Protein AF-A0A3S4H203-F1 (afdb_monomer)

InterPro domains:
  IPR000015 Outer membrane usher protein [PF00577] (54-107)
  IPR000015 Outer membrane usher protein [PTHR30451] (2-108)
  IPR025885 PapC, N-terminal domain [PF13954] (2-38)
  IPR037224 PapC, N-terminal domain superfamily [SSF141729] (2-30)

Radius of gyration: 24.39 Å; Cα contacts (8 Å, |Δi|>4): 168; chains: 1; bounding box: 68×33×66 Å

Organism: NCBI:txid1160765

Sequence (110 aa):
MLQLRIPQIYRDRQISGESNPASWDDGIPALWASYYVSGSHQQSNGASNVSNWASLNSGMNIGPWRVRNSSNWGSDTGWQSVNTTLERDIKRLRSQFQLGQTYTNGETVR

Secondary structure (DSSP, 8-state):
-------GGGS----TT---GGG------EEEEEEEEEEEEEEETTEEEEEEEEEEEEEEEETTEEEEEEEEEETTTEEEEEEEEEEEEEGGGTEEEEEEE---------

Nearest PDB structures (foldseek):
  3rfz-assembly3_B  TM=8.555E-01  e=9.252E-05  Escherichia coli
  4o49-assembly1_A  TM=4.369E-01  e=2.120E+00  Actinobacillus pleuropneumoniae
  4o3z-assembly1_A  TM=4.377E-01  e=3.522E+00  Actinobacillus pleuropneumoniae
  3lk3-assembly1_A  TM=2.689E-01  e=5.530E+00  Gallus gallus

pLDDT: mean 72.89, std 17.23, range [39.62, 94.12]

Solvent-accessible surface area (backbone atoms only — not comparable to full-atom values): 6813 Å² total; per-residue (Å²): 137,87,87,84,84,76,69,71,89,76,49,73,84,74,55,91,79,72,69,57,77,86,73,61,74,64,60,73,68,43,76,52,76,48,76,46,75,53,71,49,80,47,78,54,99,91,46,77,49,77,50,41,37,34,39,41,39,36,38,38,35,51,49,52,36,36,40,40,38,34,33,36,36,32,76,88,74,42,80,41,77,69,33,41,36,40,34,35,58,37,75,93,71,79,42,76,48,76,49,59,53,57,82,72,84,75,79,72,81,124

Mean predicted ali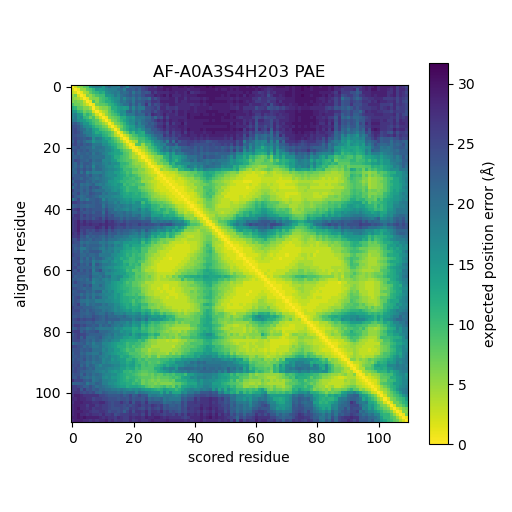gned error: 13.91 Å

Foldseek 3Di:
DDDDDDDCVPPDPPPVPPPPLVPDFLDDWDKDKDKDKDWDWDDDPRDIDIKIKMKIWIWTRDRQKIWIWIWMAIPVPGIDTDWTKIWGQDSVVNDIDIDIPDPPPPPPPD

Structure (mmCIF, N/CA/C/O backbone):
data_AF-A0A3S4H203-F1
#
_entry.id   AF-A0A3S4H203-F1
#
loop_
_atom_site.group_PDB
_atom_site.id
_atom_site.type_symbol
_atom_site.label_atom_id
_atom_site.label_alt_id
_atom_site.label_comp_id
_atom_site.label_asym_id
_atom_site.label_entity_id
_atom_site.label_seq_id
_atom_site.pdbx_PDB_ins_code
_atom_site.Cartn_x
_atom_site.Cartn_y
_atom_site.Cartn_z
_atom_site.occupancy
_atom_site.B_iso_or_equiv
_atom_site.auth_seq_id
_atom_site.auth_comp_id
_atom_site.auth_asym_id
_atom_site.auth_atom_id
_atom_site.pdbx_PDB_model_num
ATOM 1 N N . MET A 1 1 ? -51.816 12.768 26.582 1.00 43.78 1 MET A N 1
ATOM 2 C CA . MET A 1 1 ? -50.421 13.147 26.264 1.00 43.78 1 MET A CA 1
ATOM 3 C C . MET A 1 1 ? -49.601 13.019 27.538 1.00 43.78 1 MET A C 1
ATOM 5 O O . MET A 1 1 ? -50.038 13.546 28.551 1.00 43.78 1 MET A O 1
ATOM 9 N N . LEU A 1 2 ? -48.487 12.288 27.534 1.00 44.81 2 LEU A N 1
ATOM 10 C CA . LEU A 1 2 ? -47.640 12.136 28.721 1.00 44.81 2 LEU A CA 1
ATOM 11 C C . LEU A 1 2 ? -46.321 12.866 28.456 1.00 44.81 2 LEU A C 1
ATOM 13 O O . LEU A 1 2 ? -45.570 12.483 27.563 1.00 44.81 2 LEU A O 1
ATOM 17 N N . GLN A 1 3 ? -46.083 13.966 29.171 1.00 53.47 3 GLN A N 1
ATOM 18 C CA . GLN A 1 3 ? -44.875 14.776 29.027 1.00 53.47 3 GLN A CA 1
ATOM 19 C C . GLN A 1 3 ? -43.867 14.366 30.096 1.00 53.47 3 GLN A C 1
ATOM 21 O O . GLN A 1 3 ? -43.951 14.787 31.247 1.00 53.47 3 GLN A O 1
ATOM 26 N N . LEU A 1 4 ? -42.911 13.528 29.704 1.00 50.03 4 LEU A N 1
ATOM 27 C CA . LEU A 1 4 ? -41.795 13.134 30.551 1.00 50.03 4 LEU A CA 1
ATOM 28 C C . LEU A 1 4 ? -40.681 14.183 30.416 1.00 50.03 4 LEU A C 1
ATOM 30 O O . LEU A 1 4 ? -40.034 14.285 29.374 1.00 50.03 4 LEU A O 1
ATOM 34 N N . ARG A 1 5 ? -40.474 14.997 31.455 1.00 56.06 5 ARG A N 1
ATOM 35 C CA . ARG A 1 5 ? -39.359 15.952 31.544 1.00 56.06 5 ARG A CA 1
ATOM 36 C C . ARG A 1 5 ? -38.262 15.352 32.419 1.00 56.06 5 ARG A C 1
ATOM 38 O O . ARG A 1 5 ? -38.405 15.306 33.635 1.00 56.06 5 ARG A O 1
ATOM 45 N N . ILE A 1 6 ? -37.181 14.892 31.793 1.00 59.34 6 ILE A N 1
ATOM 46 C CA . ILE A 1 6 ? -35.989 14.380 32.483 1.00 59.34 6 ILE A CA 1
ATOM 47 C C . ILE A 1 6 ? -34.930 15.501 32.526 1.00 59.34 6 ILE A C 1
ATOM 49 O O . ILE A 1 6 ? -34.615 16.058 31.470 1.00 59.34 6 ILE A O 1
ATOM 53 N N . PRO A 1 7 ? -34.377 15.852 33.704 1.00 46.44 7 PRO A N 1
ATOM 54 C CA . PRO A 1 7 ? -33.311 16.845 33.843 1.00 46.44 7 PRO A CA 1
ATOM 55 C C . PRO A 1 7 ? -32.040 16.450 33.076 1.00 46.44 7 PRO A C 1
ATOM 57 O O . PRO A 1 7 ? -31.549 15.329 33.192 1.00 46.44 7 PRO A O 1
ATOM 60 N N . GLN A 1 8 ? -31.466 17.391 32.325 1.00 52.41 8 GLN A N 1
ATOM 61 C CA . GLN A 1 8 ? -30.333 17.164 31.413 1.00 52.41 8 GLN A CA 1
ATOM 62 C C . GLN A 1 8 ? -29.017 16.745 32.108 1.00 52.41 8 GLN A C 1
ATOM 64 O O . GLN A 1 8 ? -28.101 16.281 31.445 1.00 52.41 8 GLN A O 1
ATOM 69 N N . ILE A 1 9 ? -28.937 16.868 33.435 1.00 50.28 9 ILE A N 1
ATOM 70 C CA . ILE A 1 9 ? -27.761 16.552 34.269 1.00 50.28 9 ILE A CA 1
ATOM 71 C C . ILE A 1 9 ? -27.537 15.046 34.486 1.00 50.28 9 ILE A C 1
ATOM 73 O O . ILE A 1 9 ? -26.418 14.646 34.779 1.00 50.28 9 ILE A O 1
ATOM 77 N N . TYR A 1 10 ? -28.573 14.219 34.312 1.00 46.12 10 TYR A N 1
ATOM 78 C CA . TYR A 1 10 ? -28.468 12.748 34.319 1.00 46.12 10 TYR A CA 1
ATOM 79 C C . TYR A 1 10 ? -28.506 12.150 32.915 1.00 46.12 10 TYR A C 1
ATOM 81 O O . TYR A 1 10 ? -28.516 10.933 32.741 1.00 46.12 10 TYR A O 1
ATOM 89 N N . ARG A 1 11 ? -28.571 13.006 31.894 1.00 42.50 11 ARG A N 1
ATOM 90 C CA . ARG A 1 11 ? -28.465 12.569 30.516 1.00 42.50 11 ARG A CA 1
ATOM 91 C C . ARG A 1 11 ? -26.978 12.396 30.257 1.00 42.50 11 ARG A C 1
ATOM 93 O O . ARG A 1 11 ? -26.265 13.391 30.120 1.00 42.50 11 ARG A O 1
ATOM 100 N N . ASP A 1 12 ? -26.526 11.141 30.218 1.00 47.69 12 ASP A N 1
ATOM 101 C CA . ASP A 1 12 ? -25.257 10.810 29.577 1.00 47.69 12 ASP A CA 1
ATOM 102 C C . ASP A 1 12 ? -25.200 11.609 28.281 1.00 47.69 12 ASP A C 1
ATOM 104 O O . ASP A 1 12 ? -26.192 11.670 27.542 1.00 47.69 12 ASP A O 1
ATOM 108 N N . ARG A 1 13 ? -24.087 12.313 28.070 1.00 48.44 13 ARG A N 1
ATOM 109 C CA . ARG A 1 13 ? -23.819 13.069 26.850 1.00 48.44 13 ARG A CA 1
ATOM 110 C C . ARG A 1 13 ? -23.844 12.080 25.682 1.00 48.44 13 ARG A C 1
ATOM 112 O O . ARG A 1 13 ? -22.802 11.657 25.210 1.00 48.44 13 ARG A O 1
ATOM 119 N N . GLN A 1 14 ? -25.031 11.735 25.190 1.00 48.44 14 GLN A N 1
ATOM 120 C CA . GLN A 1 14 ? -25.222 11.255 23.838 1.00 48.44 14 GLN A CA 1
ATOM 121 C C . GLN A 1 14 ? -24.879 12.448 22.960 1.00 48.44 14 GLN A C 1
ATOM 123 O O . GLN A 1 14 ? -25.714 13.301 22.657 1.00 48.44 14 GLN A O 1
ATOM 128 N N . ILE A 1 15 ? -23.593 12.548 22.643 1.00 48.88 15 ILE A N 1
ATOM 129 C CA . ILE A 1 15 ? -23.095 13.378 21.566 1.00 48.88 15 ILE A CA 1
ATOM 130 C C . ILE A 1 15 ? -23.836 12.861 20.336 1.00 48.88 15 ILE A C 1
ATOM 132 O O . ILE A 1 15 ? -23.637 11.719 19.923 1.00 48.88 15 ILE A O 1
ATOM 136 N N . SER A 1 16 ? -24.769 13.657 19.815 1.00 42.72 16 SER A N 1
ATOM 137 C CA . SER A 1 16 ? -25.484 13.373 18.573 1.00 42.72 16 SER A CA 1
ATOM 138 C C . SER A 1 16 ? -24.455 13.106 17.473 1.00 42.72 16 SER A C 1
ATOM 140 O O . SER A 1 16 ? -23.856 14.042 16.952 1.00 42.72 16 SER A O 1
ATOM 142 N N . GLY A 1 17 ? -24.187 11.830 17.193 1.00 51.34 17 GLY A N 1
ATOM 143 C CA . GLY A 1 17 ? -23.095 11.402 16.316 1.00 51.34 17 GLY A CA 1
ATOM 144 C C . GLY A 1 17 ? -22.268 10.227 16.842 1.00 51.34 17 GLY A C 1
ATOM 145 O O . GLY A 1 17 ? -21.536 9.631 16.057 1.00 51.34 17 GLY A O 1
ATOM 146 N N . GLU A 1 18 ? -22.397 9.834 18.117 1.00 46.97 18 GLU A N 1
ATOM 147 C CA . GLU A 1 18 ? -21.837 8.565 18.595 1.00 46.97 18 GLU A CA 1
ATOM 148 C C . GLU A 1 18 ? -22.622 7.400 17.986 1.00 46.97 18 GLU A C 1
ATOM 150 O O . GLU A 1 18 ? -23.579 6.869 18.549 1.00 46.97 18 GLU A O 1
ATOM 155 N N . SER A 1 19 ? -22.207 7.008 16.782 1.00 54.75 19 SER A N 1
ATOM 156 C CA . SER A 1 19 ? -22.525 5.712 16.204 1.00 54.75 19 SER A CA 1
ATOM 157 C C . SER A 1 19 ? -22.168 4.650 17.237 1.00 54.75 19 SER A C 1
ATOM 159 O O . SER A 1 19 ? -21.005 4.553 17.642 1.00 54.75 19 SER A O 1
ATOM 161 N N . ASN A 1 20 ? -23.173 3.898 17.688 1.00 51.59 20 ASN A N 1
ATOM 162 C CA . ASN A 1 20 ? -22.990 2.807 18.630 1.00 51.59 20 ASN A CA 1
ATOM 163 C C . ASN A 1 20 ? -21.840 1.917 18.113 1.00 51.59 20 ASN A C 1
ATOM 165 O O . ASN A 1 20 ? -21.918 1.444 16.981 1.00 51.59 20 ASN A O 1
ATOM 169 N N . PRO A 1 21 ? -20.760 1.679 18.876 1.00 54.34 21 PRO A N 1
ATOM 170 C CA . PRO A 1 21 ? -19.650 0.848 18.406 1.00 54.34 21 PRO A CA 1
ATOM 171 C C . PRO A 1 21 ? -20.084 -0.588 18.052 1.00 54.34 21 PRO A C 1
ATOM 173 O O . PRO A 1 21 ? -19.368 -1.277 17.330 1.00 54.34 21 PRO A O 1
ATOM 176 N N . ALA A 1 22 ? -21.269 -1.028 18.504 1.00 56.81 22 ALA A N 1
ATOM 177 C CA . ALA A 1 22 ? -21.898 -2.281 18.085 1.00 56.81 22 ALA A CA 1
ATOM 178 C C . ALA A 1 22 ? -22.479 -2.256 16.655 1.00 56.81 22 ALA A C 1
ATOM 180 O O . ALA A 1 22 ? -22.663 -3.317 16.070 1.00 56.81 22 ALA A O 1
ATOM 181 N N . SER A 1 23 ? -22.769 -1.079 16.085 1.00 60.31 23 SER A N 1
ATOM 182 C CA . SER A 1 23 ? -23.258 -0.925 14.704 1.00 60.31 23 SER A CA 1
ATOM 183 C C . SER A 1 23 ? -22.147 -0.657 13.690 1.00 60.31 23 SER A C 1
ATOM 185 O O . SER A 1 23 ? -22.434 -0.437 12.517 1.00 60.31 23 SER A O 1
ATOM 187 N N . TRP A 1 24 ? -20.882 -0.625 14.114 1.00 65.81 24 TRP A N 1
ATOM 188 C CA . TRP A 1 24 ? -19.774 -0.599 13.169 1.00 65.81 24 TRP A CA 1
ATOM 189 C C . TRP A 1 24 ? -19.694 -1.962 12.503 1.00 65.81 24 TRP A C 1
ATOM 191 O O . TRP A 1 24 ? -19.385 -2.954 13.160 1.00 65.81 24 TRP A O 1
ATOM 201 N N . ASP A 1 25 ? -19.985 -2.010 11.211 1.00 67.19 25 ASP A N 1
ATOM 202 C CA . ASP A 1 25 ? -19.733 -3.188 10.396 1.00 67.19 25 ASP A CA 1
ATOM 203 C C . ASP A 1 25 ? -18.221 -3.279 10.131 1.00 67.19 25 ASP A C 1
ATOM 205 O O . ASP A 1 25 ? -17.553 -2.269 9.910 1.00 67.19 25 ASP A O 1
ATOM 209 N N . ASP A 1 26 ? -17.651 -4.479 10.228 1.00 67.38 26 ASP A N 1
ATOM 210 C CA . ASP A 1 26 ? -16.263 -4.719 9.806 1.00 67.38 26 ASP A CA 1
ATOM 211 C C . ASP A 1 26 ? -16.111 -4.618 8.276 1.00 67.38 26 ASP A C 1
ATOM 213 O O . ASP A 1 26 ? -15.001 -4.496 7.753 1.00 67.38 26 ASP A O 1
ATOM 217 N N . GLY A 1 27 ? -17.237 -4.573 7.562 1.00 73.06 27 GLY A N 1
ATOM 218 C CA . GLY A 1 27 ? -17.300 -4.607 6.118 1.00 73.06 27 GLY A CA 1
ATOM 219 C C . GLY A 1 27 ? -17.290 -6.043 5.612 1.00 73.06 27 GLY A C 1
ATOM 220 O O . GLY A 1 27 ? -17.117 -7.014 6.351 1.00 73.06 27 GLY A O 1
ATOM 221 N N . ILE A 1 28 ? -17.489 -6.180 4.307 1.00 80.75 28 ILE A N 1
ATOM 222 C CA . ILE A 1 28 ? -17.559 -7.487 3.663 1.00 80.75 28 ILE A CA 1
ATOM 223 C C . ILE A 1 28 ? -16.135 -7.952 3.335 1.00 80.75 28 ILE A C 1
ATOM 225 O O . ILE A 1 28 ? -15.334 -7.147 2.843 1.00 80.75 28 ILE A O 1
ATOM 229 N N . PRO A 1 29 ? -15.812 -9.239 3.560 1.00 88.69 29 PRO A N 1
ATOM 230 C CA . PRO A 1 29 ? -14.582 -9.818 3.062 1.00 88.69 29 PRO A CA 1
ATOM 231 C C . PRO A 1 29 ? -14.469 -9.633 1.546 1.00 88.69 29 PRO A C 1
ATOM 233 O O . PRO A 1 29 ? -15.309 -10.121 0.792 1.00 88.69 29 PRO A O 1
ATOM 236 N N . ALA A 1 30 ? -13.452 -8.907 1.098 1.00 89.38 30 ALA A N 1
ATOM 237 C CA . ALA A 1 30 ? -13.284 -8.550 -0.302 1.00 89.38 30 ALA A CA 1
ATOM 238 C C . ALA A 1 30 ? -11.806 -8.532 -0.668 1.00 89.38 30 ALA A C 1
ATOM 240 O O . ALA A 1 30 ? -10.973 -8.040 0.092 1.00 89.38 30 ALA A O 1
ATOM 241 N N . LEU A 1 31 ? -11.499 -9.030 -1.859 1.00 93.31 31 LEU A N 1
ATOM 242 C CA . LEU A 1 31 ? -10.184 -8.927 -2.467 1.00 93.31 31 LEU A CA 1
ATOM 243 C C . LEU A 1 31 ? -10.308 -8.062 -3.715 1.00 93.31 31 LEU A C 1
ATOM 245 O O . LEU A 1 31 ? -11.209 -8.260 -4.528 1.00 93.31 31 LEU A O 1
ATOM 249 N N . TRP A 1 32 ? -9.412 -7.095 -3.851 1.00 93.31 32 TRP A N 1
ATOM 250 C CA . TRP A 1 32 ? -9.360 -6.205 -4.996 1.00 93.31 32 TRP A CA 1
ATOM 251 C C . TRP A 1 32 ? -7.917 -6.021 -5.452 1.00 93.31 32 TRP A C 1
ATOM 253 O O . TRP A 1 32 ? -6.973 -6.048 -4.662 1.00 93.31 32 TRP A O 1
ATOM 263 N N . ALA A 1 33 ? -7.752 -5.833 -6.753 1.00 93.75 33 ALA A N 1
ATOM 264 C CA . ALA A 1 33 ? -6.487 -5.464 -7.351 1.00 93.75 33 ALA A CA 1
ATOM 265 C C . ALA A 1 33 ? -6.752 -4.425 -8.436 1.00 93.75 33 ALA A C 1
ATOM 267 O O . ALA A 1 33 ? -7.629 -4.591 -9.281 1.00 93.75 33 ALA A O 1
ATOM 268 N N . SER A 1 34 ? -5.984 -3.354 -8.383 1.00 94.12 34 SER A N 1
ATOM 269 C CA . SER A 1 34 ? -6.032 -2.216 -9.278 1.00 94.12 34 SER A CA 1
ATOM 270 C C . SER A 1 34 ? -4.671 -2.102 -9.935 1.00 94.12 34 SER A C 1
ATOM 272 O O . SER A 1 34 ? -3.658 -1.937 -9.257 1.00 94.12 34 SER A O 1
ATOM 274 N N . TYR A 1 35 ? -4.641 -2.182 -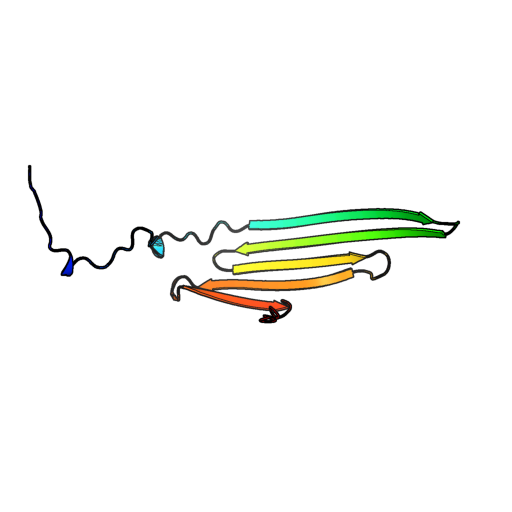11.256 1.00 91.56 35 TYR A N 1
ATOM 275 C CA . TYR A 1 35 ? -3.436 -1.948 -12.033 1.00 91.56 35 TYR A CA 1
ATOM 276 C C . TYR A 1 35 ? -3.593 -0.644 -12.805 1.00 91.56 35 TYR A C 1
ATOM 278 O O . TYR A 1 35 ? -4.680 -0.283 -13.252 1.00 91.56 35 TYR A O 1
ATOM 286 N N . TYR A 1 36 ? -2.492 0.065 -12.954 1.00 92.44 36 TYR A N 1
ATOM 287 C CA . TYR A 1 36 ? -2.407 1.282 -13.727 1.00 92.44 36 TYR A CA 1
ATOM 288 C C . TYR A 1 36 ? -1.134 1.204 -14.556 1.00 92.44 36 TYR A C 1
ATOM 290 O O . TYR A 1 36 ? -0.079 0.893 -14.020 1.00 92.44 36 TYR A O 1
ATOM 298 N N . VAL A 1 37 ? -1.220 1.455 -15.856 1.00 91.00 37 VAL A N 1
ATOM 299 C CA . VAL A 1 37 ? -0.063 1.429 -16.757 1.00 91.00 37 VAL A CA 1
ATOM 300 C C . VAL A 1 37 ? -0.072 2.718 -17.553 1.00 91.00 37 VAL A C 1
ATOM 302 O O . VAL A 1 37 ? -1.115 3.132 -18.054 1.00 91.00 37 VAL A O 1
ATOM 305 N N . SER A 1 38 ? 1.083 3.356 -17.672 1.00 89.56 38 SER A N 1
ATOM 306 C CA . SER A 1 38 ? 1.250 4.540 -18.497 1.00 89.56 38 SER A CA 1
ATOM 307 C C . SER A 1 38 ? 2.658 4.583 -19.074 1.00 89.56 38 SER A C 1
ATOM 309 O O . SER A 1 38 ? 3.621 4.083 -18.496 1.00 89.56 38 SER A O 1
ATOM 311 N N . GLY A 1 39 ? 2.762 5.130 -20.276 1.00 87.88 39 GLY A N 1
ATOM 312 C CA . GLY A 1 39 ? 4.012 5.251 -21.003 1.00 87.88 39 GLY A CA 1
ATOM 313 C C . GLY A 1 39 ? 4.088 6.628 -21.630 1.00 87.88 39 GLY A C 1
ATOM 314 O O . GLY A 1 39 ? 3.126 7.083 -22.248 1.00 87.88 39 GLY A O 1
ATOM 315 N N . SER A 1 40 ? 5.224 7.295 -21.466 1.00 83.81 40 SER A N 1
ATOM 316 C CA . SER A 1 40 ? 5.524 8.544 -22.155 1.00 83.81 40 SER A CA 1
ATOM 317 C C . SER A 1 40 ? 6.666 8.341 -23.137 1.00 83.81 40 SER A C 1
ATOM 319 O O . SER A 1 40 ? 7.705 7.766 -22.812 1.00 83.81 40 SER A O 1
ATOM 321 N N . HIS A 1 41 ? 6.455 8.833 -24.352 1.00 84.00 41 HIS A N 1
ATOM 322 C CA . HIS A 1 41 ? 7.464 8.888 -25.393 1.00 84.00 41 HIS A CA 1
ATOM 323 C C . HIS A 1 41 ? 7.835 10.347 -25.619 1.00 84.00 41 HIS A C 1
ATOM 325 O O . HIS A 1 41 ? 6.984 11.147 -26.007 1.00 84.00 41 HIS A O 1
ATOM 331 N N . GLN A 1 42 ? 9.092 10.698 -25.366 1.00 79.06 42 GLN A N 1
ATOM 332 C CA . GLN A 1 42 ? 9.588 12.048 -25.576 1.00 79.06 42 GLN A CA 1
ATOM 333 C C . GLN A 1 42 ? 10.738 12.028 -26.577 1.00 79.06 42 GLN A C 1
ATOM 335 O O . GLN A 1 42 ? 11.765 11.390 -26.356 1.00 79.06 42 GLN A O 1
ATOM 340 N N . GLN A 1 43 ? 10.561 12.744 -27.684 1.00 81.44 43 GLN A N 1
ATOM 341 C CA . GLN A 1 43 ? 11.604 12.990 -28.676 1.00 81.44 43 GLN A CA 1
ATOM 342 C C . GLN A 1 43 ? 12.147 14.406 -28.495 1.00 81.44 43 GLN A C 1
ATOM 344 O O . GLN A 1 43 ? 11.385 15.371 -28.499 1.00 81.44 43 GLN A O 1
ATOM 349 N N . SER A 1 44 ? 13.465 14.535 -28.337 1.00 76.88 44 SER A N 1
ATOM 350 C CA . SER A 1 44 ? 14.153 15.828 -28.265 1.00 76.88 44 SER A CA 1
ATOM 351 C C . SER A 1 44 ? 15.513 15.746 -28.958 1.00 76.88 44 SER A C 1
ATOM 353 O O . SER A 1 44 ? 16.308 14.865 -28.639 1.00 76.88 44 SER A O 1
ATOM 355 N N . ASN A 1 45 ? 15.771 16.638 -29.924 1.00 77.19 45 ASN A N 1
ATOM 356 C CA . ASN A 1 45 ? 17.035 16.769 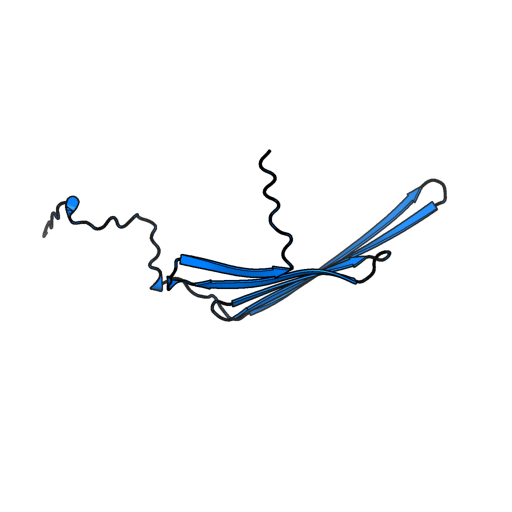-30.672 1.00 77.19 45 ASN A CA 1
ATOM 357 C C . ASN A 1 45 ? 17.704 15.434 -31.080 1.00 77.19 45 ASN A C 1
ATOM 359 O O . ASN A 1 45 ? 18.910 15.259 -30.928 1.00 77.19 45 ASN A O 1
ATOM 363 N N . GLY A 1 46 ? 16.924 14.479 -31.599 1.00 73.31 46 GLY A N 1
ATOM 364 C CA . GLY A 1 46 ? 17.431 13.184 -32.078 1.00 73.31 46 GLY A CA 1
ATOM 365 C C . GLY A 1 46 ? 17.589 12.094 -31.009 1.00 73.31 46 GLY A C 1
ATOM 366 O O . GLY A 1 46 ? 17.836 10.947 -31.369 1.00 73.31 46 GLY A O 1
ATOM 367 N N . ALA A 1 47 ? 17.381 12.401 -29.725 1.00 70.75 47 ALA A N 1
ATOM 368 C CA . ALA A 1 47 ? 17.271 11.407 -28.662 1.00 70.75 47 ALA A CA 1
ATOM 369 C C . ALA A 1 47 ? 15.793 11.069 -28.398 1.00 70.75 47 ALA A C 1
ATOM 371 O O . ALA A 1 47 ? 14.968 11.954 -28.154 1.00 70.75 47 ALA A O 1
ATOM 372 N N . SER A 1 48 ? 15.454 9.780 -28.449 1.00 76.62 48 SER A N 1
ATOM 373 C CA . SER A 1 48 ? 14.151 9.256 -28.029 1.00 76.62 48 SER A CA 1
ATOM 374 C C . SER A 1 48 ? 14.259 8.701 -26.614 1.00 76.62 48 SER A C 1
ATOM 376 O O . SER A 1 48 ? 14.990 7.735 -26.400 1.00 76.62 48 SER A O 1
ATOM 378 N N . ASN A 1 49 ? 13.515 9.268 -25.667 1.00 77.31 49 ASN A N 1
ATOM 379 C CA . ASN A 1 49 ? 13.381 8.716 -24.326 1.00 77.31 49 ASN A CA 1
ATOM 380 C C . ASN A 1 49 ? 11.994 8.077 -24.181 1.00 77.31 49 ASN A C 1
ATOM 382 O O . ASN A 1 49 ? 10.972 8.747 -24.346 1.00 77.31 49 ASN A O 1
ATOM 386 N N . VAL A 1 50 ? 11.962 6.771 -23.920 1.00 81.81 50 VAL A N 1
ATOM 387 C CA . VAL A 1 50 ? 10.734 6.003 -23.690 1.00 81.81 50 VAL A CA 1
ATOM 388 C C . VAL A 1 50 ? 10.708 5.645 -22.213 1.00 81.81 50 VAL A C 1
ATOM 390 O O . VAL A 1 50 ? 11.542 4.870 -21.754 1.00 81.81 50 VAL A O 1
ATOM 393 N N . SER A 1 51 ? 9.752 6.184 -21.467 1.00 83.19 51 SER A N 1
ATOM 394 C CA . SER A 1 51 ? 9.549 5.836 -20.064 1.00 83.19 51 SER A CA 1
ATOM 395 C C . SER A 1 51 ? 8.205 5.145 -19.900 1.00 83.19 51 SER A C 1
ATOM 397 O O . SER A 1 51 ? 7.148 5.758 -20.035 1.00 83.19 51 SER A O 1
ATOM 399 N N . ASN A 1 52 ? 8.252 3.849 -19.597 1.00 89.25 52 ASN A N 1
ATOM 400 C CA . ASN A 1 52 ? 7.074 3.069 -19.238 1.00 89.25 52 ASN A CA 1
ATOM 401 C C . ASN A 1 52 ? 7.046 2.868 -17.730 1.00 89.25 52 ASN A C 1
ATOM 403 O O . ASN A 1 52 ? 8.069 2.542 -17.122 1.00 89.25 52 ASN A O 1
ATOM 407 N N . TRP A 1 53 ? 5.869 3.037 -17.148 1.00 87.75 53 TRP A N 1
ATOM 408 C CA . TRP A 1 53 ? 5.623 2.809 -15.741 1.00 87.75 53 TRP A CA 1
ATOM 409 C C . TRP A 1 53 ? 4.303 2.071 -15.544 1.00 87.75 53 TRP A C 1
ATOM 411 O O . TRP A 1 53 ? 3.312 2.292 -16.240 1.00 87.75 53 TRP A O 1
ATOM 421 N N . ALA A 1 54 ? 4.291 1.171 -14.576 1.00 91.12 54 ALA A N 1
ATOM 422 C CA . ALA A 1 54 ? 3.098 0.496 -14.120 1.00 91.12 54 ALA A CA 1
ATOM 423 C C . ALA A 1 54 ? 3.026 0.562 -12.597 1.00 91.12 54 ALA A C 1
ATOM 425 O O . ALA A 1 54 ? 4.038 0.517 -11.909 1.00 91.12 54 ALA A O 1
ATOM 426 N N . SER A 1 55 ? 1.819 0.653 -12.070 1.00 91.12 55 SER A N 1
ATOM 427 C CA . SER A 1 55 ? 1.518 0.622 -10.650 1.00 91.12 55 SER A CA 1
ATOM 428 C C . SER A 1 55 ? 0.485 -0.459 -10.410 1.00 91.12 55 SER A C 1
ATOM 430 O O . SER A 1 5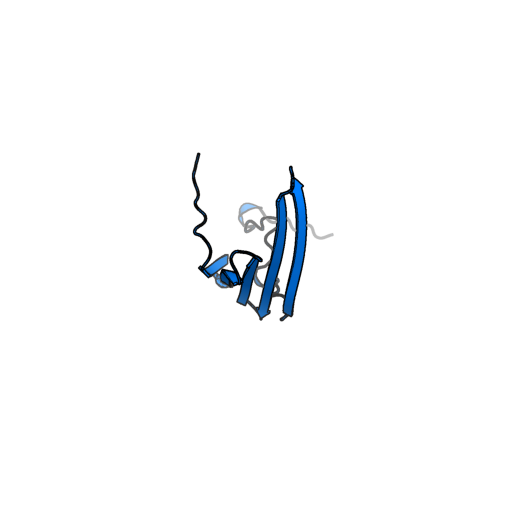5 ? -0.571 -0.483 -11.037 1.00 91.12 55 SER A O 1
ATOM 432 N N . LEU A 1 56 ? 0.791 -1.360 -9.494 1.00 91.88 56 LEU A N 1
ATOM 433 C CA . LEU A 1 56 ? -0.069 -2.440 -9.061 1.00 91.88 56 LEU A CA 1
ATOM 434 C C . LEU A 1 56 ? -0.399 -2.222 -7.588 1.00 91.88 56 LEU A C 1
ATOM 436 O O . LEU A 1 56 ? 0.475 -2.246 -6.727 1.00 91.88 56 LEU A O 1
ATOM 440 N N . ASN A 1 57 ? -1.674 -2.001 -7.307 1.00 92.75 57 ASN A N 1
ATOM 441 C CA . ASN A 1 57 ? -2.207 -1.868 -5.964 1.00 92.75 57 ASN A CA 1
ATOM 442 C C . ASN A 1 57 ? -3.133 -3.046 -5.710 1.00 92.75 57 ASN A C 1
ATOM 444 O O . ASN A 1 57 ? -4.118 -3.219 -6.413 1.00 92.75 57 ASN A O 1
ATOM 448 N N . SER A 1 58 ? -2.835 -3.852 -4.710 1.00 93.19 58 SER A N 1
ATOM 449 C CA . SER A 1 58 ? -3.694 -4.944 -4.277 1.00 93.19 58 SER A CA 1
ATOM 450 C C . SER A 1 58 ? -4.125 -4.725 -2.839 1.00 93.19 58 SER A C 1
ATOM 452 O O . SER A 1 58 ? -3.419 -4.116 -2.032 1.00 93.19 58 SER A O 1
ATOM 454 N N . GLY A 1 59 ? -5.316 -5.203 -2.517 1.00 92.31 59 GLY A N 1
ATOM 455 C CA . GLY A 1 59 ? -5.840 -5.109 -1.176 1.00 92.31 59 GLY A CA 1
ATOM 456 C C . GLY A 1 59 ? -6.823 -6.217 -0.873 1.00 92.31 59 GLY A C 1
ATOM 457 O O . GLY A 1 59 ? -7.518 -6.743 -1.741 1.00 92.31 59 GLY A O 1
ATOM 458 N N . MET A 1 60 ? -6.868 -6.574 0.398 1.00 92.44 60 MET A N 1
ATOM 459 C CA . MET A 1 60 ? -7.754 -7.599 0.905 1.00 92.44 60 MET A CA 1
ATOM 460 C C . MET A 1 60 ? -8.290 -7.159 2.257 1.00 92.44 60 MET A C 1
ATOM 462 O O . MET A 1 60 ? -7.526 -6.835 3.162 1.00 92.44 60 MET A O 1
ATOM 466 N N . ASN A 1 61 ? -9.606 -7.178 2.394 1.00 89.88 61 ASN A N 1
ATOM 467 C CA . ASN A 1 61 ? -10.303 -6.898 3.636 1.00 89.88 61 ASN A CA 1
ATOM 468 C C . ASN A 1 61 ? -10.929 -8.208 4.108 1.00 89.88 61 ASN A C 1
ATOM 470 O O . ASN A 1 61 ? -11.616 -8.855 3.324 1.00 89.88 61 ASN A O 1
ATOM 474 N N . ILE A 1 62 ? -10.686 -8.619 5.352 1.00 87.50 62 ILE A N 1
ATOM 475 C CA . ILE A 1 62 ? -11.314 -9.797 5.967 1.00 87.50 62 ILE A CA 1
ATOM 476 C C . ILE A 1 62 ? -11.606 -9.467 7.430 1.00 87.50 62 ILE A C 1
ATOM 478 O O . ILE A 1 62 ? -10.703 -9.435 8.272 1.00 87.50 62 ILE A O 1
ATOM 482 N N . GLY A 1 63 ? -12.883 -9.228 7.741 1.00 85.06 63 GLY A N 1
ATOM 483 C CA . GLY A 1 63 ? -13.290 -8.766 9.066 1.00 85.06 63 GLY A CA 1
ATOM 484 C C . GLY A 1 63 ? -12.533 -7.482 9.448 1.00 85.06 63 GLY A C 1
ATOM 485 O O . GLY A 1 63 ? -12.513 -6.545 8.655 1.00 85.06 63 GLY A O 1
ATOM 486 N N . PRO A 1 64 ? -11.866 -7.421 10.616 1.00 82.75 64 PRO A N 1
ATOM 487 C CA . PRO A 1 64 ? -11.153 -6.220 11.049 1.00 82.75 64 PRO A 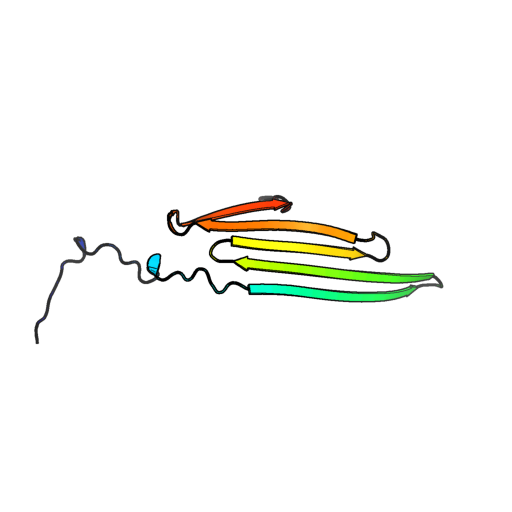CA 1
ATOM 488 C C . PRO A 1 64 ? -9.797 -6.022 10.356 1.00 82.75 64 PRO A C 1
ATOM 490 O O . PRO A 1 64 ? -9.159 -4.997 10.583 1.00 82.75 64 PRO A O 1
ATOM 493 N N . TRP A 1 65 ? -9.319 -7.001 9.580 1.00 87.44 65 TRP A N 1
ATOM 494 C CA . TRP A 1 65 ? -8.007 -6.960 8.938 1.00 87.44 65 TRP A CA 1
ATOM 495 C C . TRP A 1 65 ? -8.096 -6.375 7.535 1.00 87.44 65 TRP A C 1
ATOM 497 O O . TRP A 1 65 ? -8.943 -6.772 6.734 1.00 87.44 65 TRP A O 1
ATOM 507 N N . ARG A 1 66 ? -7.167 -5.476 7.222 1.00 88.94 66 ARG A N 1
ATOM 508 C CA . ARG A 1 66 ? -7.009 -4.858 5.910 1.00 88.94 66 ARG A CA 1
ATOM 509 C C . ARG A 1 66 ? -5.556 -4.972 5.491 1.00 88.94 66 ARG A C 1
ATOM 511 O O . ARG A 1 66 ? -4.681 -4.334 6.058 1.00 88.94 66 ARG A O 1
ATOM 518 N N . VAL A 1 67 ? -5.296 -5.813 4.506 1.00 89.81 67 VAL A N 1
ATOM 519 C CA . VAL A 1 67 ? -3.992 -5.920 3.858 1.00 89.81 67 VAL A CA 1
ATOM 520 C C . VAL A 1 67 ? -4.003 -5.005 2.649 1.00 89.81 67 VAL A C 1
ATOM 522 O O . VAL A 1 67 ? -4.948 -5.036 1.861 1.00 89.81 67 VAL A O 1
ATOM 525 N N . ARG A 1 68 ? -2.949 -4.217 2.476 1.00 90.19 68 ARG A N 1
ATOM 526 C CA . ARG A 1 68 ? -2.697 -3.428 1.274 1.00 90.19 68 ARG A CA 1
ATOM 527 C C . ARG A 1 68 ? -1.264 -3.629 0.820 1.00 90.19 68 ARG A C 1
ATOM 529 O O . ARG A 1 68 ? -0.344 -3.623 1.631 1.00 90.19 68 ARG A O 1
ATOM 536 N N . ASN A 1 69 ? -1.078 -3.799 -0.476 1.00 90.62 69 ASN A N 1
ATOM 537 C CA . ASN A 1 69 ? 0.226 -3.887 -1.106 1.00 90.62 69 ASN A CA 1
ATOM 538 C C . ASN A 1 69 ? 0.240 -2.998 -2.348 1.00 90.62 69 ASN A C 1
ATOM 540 O O . ASN A 1 69 ? -0.647 -3.080 -3.194 1.00 90.62 69 ASN A O 1
ATOM 544 N N . SER A 1 70 ? 1.259 -2.159 -2.447 1.00 90.62 70 SER A N 1
ATOM 545 C CA . SER A 1 70 ? 1.494 -1.262 -3.569 1.00 90.62 70 SER A CA 1
ATOM 546 C C . SER A 1 70 ? 2.874 -1.557 -4.129 1.00 90.62 70 SER A C 1
ATOM 548 O O . SER A 1 70 ? 3.864 -1.517 -3.402 1.00 90.62 70 SER A O 1
ATOM 550 N N . SER A 1 71 ? 2.941 -1.848 -5.421 1.00 89.12 71 SER A N 1
ATOM 551 C CA . SER A 1 71 ? 4.170 -2.137 -6.155 1.00 89.12 71 SER A CA 1
ATOM 552 C C . SER A 1 71 ? 4.183 -1.337 -7.447 1.00 89.12 71 SER A C 1
ATOM 554 O O . SER A 1 71 ? 3.171 -1.255 -8.133 1.00 89.12 71 SER A O 1
ATOM 556 N N . ASN A 1 72 ? 5.325 -0.766 -7.800 1.00 90.56 72 ASN A N 1
ATOM 557 C CA . ASN A 1 72 ? 5.516 -0.053 -9.053 1.00 90.56 72 ASN A CA 1
ATOM 558 C C . ASN A 1 72 ? 6.535 -0.799 -9.911 1.00 90.56 72 ASN A C 1
ATOM 560 O O . ASN A 1 72 ? 7.472 -1.400 -9.400 1.00 90.56 72 ASN A O 1
ATOM 564 N N . TRP A 1 73 ? 6.362 -0.753 -11.220 1.00 89.31 73 TRP A N 1
ATOM 565 C CA . TRP A 1 73 ? 7.312 -1.258 -12.193 1.00 89.31 73 TRP A CA 1
ATOM 566 C C . TRP A 1 73 ? 7.717 -0.124 -13.126 1.00 89.31 73 TRP A C 1
ATOM 568 O O . TRP A 1 73 ? 6.855 0.564 -13.668 1.00 89.31 73 TRP A O 1
ATOM 578 N N . GLY A 1 74 ? 9.017 0.077 -13.307 1.00 87.56 74 GLY A N 1
ATOM 579 C CA . GLY A 1 74 ? 9.566 1.022 -14.273 1.00 87.56 74 GLY A CA 1
ATOM 580 C C . GLY A 1 74 ? 10.374 0.300 -15.342 1.00 87.56 74 GLY A C 1
ATOM 581 O O . GLY A 1 74 ? 11.076 -0.662 -15.043 1.00 87.56 74 GLY A O 1
ATOM 582 N N . SER A 1 75 ? 10.329 0.800 -16.578 1.00 81.19 75 SER A N 1
ATOM 583 C CA . SER A 1 75 ? 11.167 0.292 -17.676 1.00 81.19 75 SER A CA 1
ATOM 584 C C . SER A 1 75 ? 12.664 0.301 -17.343 1.00 81.19 75 SER A C 1
ATOM 586 O O . SER A 1 75 ? 13.395 -0.541 -17.849 1.00 81.19 75 SER A O 1
ATOM 588 N N . ASP A 1 76 ? 13.099 1.262 -16.525 1.00 79.81 76 ASP A N 1
ATOM 589 C CA . ASP A 1 76 ? 14.509 1.498 -16.189 1.00 79.81 76 ASP A CA 1
ATOM 590 C C . ASP A 1 76 ? 14.883 0.934 -14.803 1.00 79.81 76 ASP A C 1
ATOM 592 O O . ASP A 1 76 ? 16.002 0.486 -14.575 1.00 79.81 76 ASP A O 1
ATOM 596 N N . THR A 1 77 ? 13.929 0.910 -13.863 1.00 77.81 77 THR A N 1
ATOM 597 C CA . THR A 1 77 ? 14.148 0.499 -12.4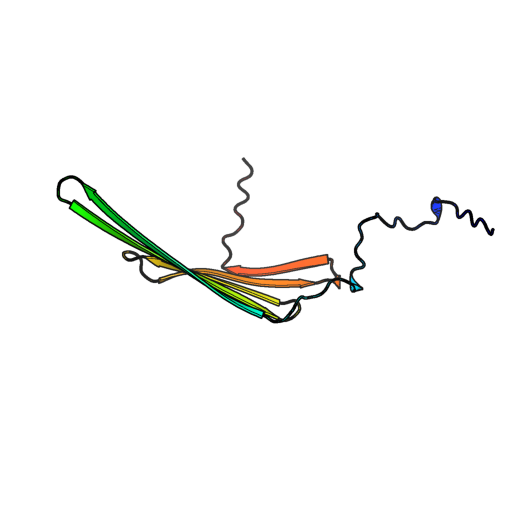63 1.00 77.81 77 THR A CA 1
ATOM 598 C C . THR A 1 77 ? 13.659 -0.915 -12.134 1.00 77.81 77 THR A C 1
ATOM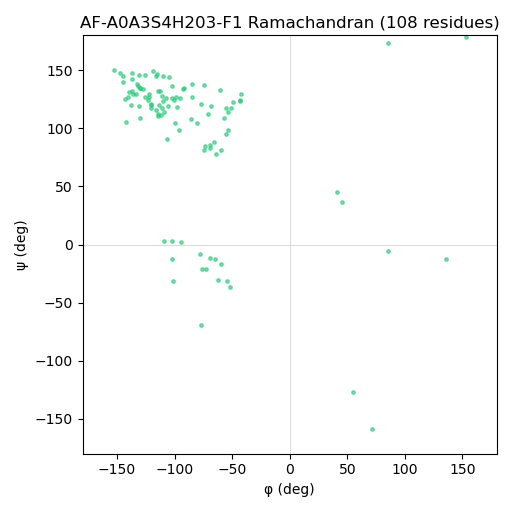 600 O O . THR A 1 77 ? 14.004 -1.449 -11.080 1.00 77.81 77 THR A O 1
ATOM 603 N N . GLY A 1 78 ? 12.876 -1.552 -13.011 1.00 84.00 78 GLY A N 1
ATOM 604 C CA . GLY A 1 78 ? 12.273 -2.862 -12.764 1.00 84.00 78 GLY A CA 1
ATOM 605 C C . GLY A 1 78 ? 11.140 -2.821 -11.732 1.00 84.00 78 GLY A C 1
ATOM 606 O O . GLY A 1 78 ? 10.515 -1.784 -11.514 1.00 84.00 78 GLY A O 1
ATOM 607 N N . TRP A 1 79 ? 10.833 -3.972 -11.121 1.00 82.62 79 TRP A N 1
ATOM 608 C CA . TRP A 1 79 ? 9.804 -4.083 -10.080 1.00 82.62 79 TRP A CA 1
ATOM 609 C C . TRP A 1 79 ? 10.331 -3.552 -8.744 1.00 82.62 79 TRP A C 1
ATOM 611 O O . TRP A 1 79 ? 11.287 -4.084 -8.187 1.00 82.62 79 TRP A O 1
ATOM 621 N N . GLN A 1 80 ? 9.661 -2.544 -8.200 1.00 83.56 80 GLN A N 1
ATOM 622 C CA . GLN A 1 80 ? 9.909 -1.980 -6.882 1.00 83.56 80 GLN A CA 1
ATOM 623 C C . GLN A 1 80 ? 8.645 -2.102 -6.029 1.00 83.56 80 GLN A C 1
ATOM 625 O O . GLN A 1 80 ? 7.602 -1.523 -6.335 1.00 83.56 80 GLN A O 1
ATOM 630 N N . SER A 1 81 ? 8.738 -2.853 -4.932 1.00 80.25 81 SER A N 1
ATOM 631 C CA . SER A 1 81 ? 7.685 -2.858 -3.916 1.00 80.25 81 SER A CA 1
ATOM 632 C C . SER A 1 81 ? 7.684 -1.496 -3.230 1.00 80.25 81 SER A C 1
ATOM 634 O O . SER A 1 81 ? 8.694 -1.108 -2.647 1.00 80.25 81 SER A O 1
ATOM 636 N N . VAL A 1 82 ? 6.571 -0.771 -3.326 1.00 82.50 82 VAL A N 1
ATOM 637 C CA . VAL A 1 82 ? 6.419 0.545 -2.702 1.00 82.50 82 VAL A CA 1
ATOM 638 C C . VAL A 1 82 ? 6.178 0.325 -1.221 1.00 82.50 82 VAL A C 1
ATOM 640 O O . VAL A 1 82 ? 7.068 0.572 -0.422 1.00 82.50 82 VAL A O 1
ATOM 643 N N . ASN A 1 83 ? 5.010 -0.219 -0.873 1.00 83.50 83 ASN A N 1
ATOM 644 C CA . ASN A 1 83 ? 4.582 -0.399 0.508 1.00 83.50 83 ASN A CA 1
ATOM 645 C C . ASN A 1 83 ? 3.775 -1.691 0.651 1.00 83.50 83 ASN A C 1
ATOM 647 O O . ASN A 1 83 ? 2.990 -2.051 -0.226 1.00 83.50 83 ASN A O 1
ATOM 651 N N . THR A 1 84 ? 3.916 -2.357 1.794 1.00 87.25 84 THR A N 1
ATOM 652 C CA . THR A 1 84 ? 3.019 -3.444 2.207 1.00 87.25 84 THR A CA 1
ATOM 653 C C . THR A 1 84 ? 2.589 -3.184 3.631 1.00 87.25 84 THR A C 1
ATOM 655 O O . THR A 1 84 ? 3.431 -3.157 4.529 1.00 87.25 84 THR A O 1
ATOM 658 N N . THR A 1 85 ? 1.290 -3.018 3.830 1.00 86.06 85 THR A N 1
ATOM 659 C CA . THR A 1 85 ? 0.709 -2.602 5.097 1.00 86.06 85 THR A CA 1
ATOM 660 C C . THR A 1 85 ? -0.431 -3.534 5.482 1.00 86.06 85 THR A C 1
ATOM 662 O O . THR A 1 85 ? -1.283 -3.892 4.674 1.00 86.06 85 THR A O 1
ATOM 665 N N . LEU A 1 86 ? -0.434 -3.935 6.742 1.00 86.38 86 LEU A N 1
ATOM 666 C CA . LEU A 1 86 ? -1.466 -4.698 7.412 1.00 86.38 86 LEU A CA 1
ATOM 667 C C . LEU A 1 86 ? -2.074 -3.800 8.486 1.00 86.38 86 LEU A C 1
ATOM 669 O O . LEU A 1 86 ? -1.434 -3.462 9.479 1.00 86.38 86 LEU A O 1
ATOM 673 N N . GLU A 1 87 ? -3.320 -3.421 8.284 1.00 85.31 87 GLU A N 1
ATOM 674 C CA . GLU A 1 87 ? -4.109 -2.631 9.215 1.00 85.31 87 GLU A CA 1
ATOM 675 C C . GLU A 1 87 ? -5.120 -3.524 9.924 1.00 85.31 87 GLU A C 1
ATOM 677 O O . GLU A 1 87 ? -5.688 -4.454 9.343 1.00 85.31 87 GLU A O 1
ATOM 682 N N . ARG A 1 88 ? -5.359 -3.232 11.198 1.00 85.00 88 ARG A N 1
ATOM 683 C CA . ARG A 1 88 ? -6.402 -3.854 11.994 1.00 85.00 88 ARG A CA 1
ATOM 684 C C . ARG A 1 88 ? -7.109 -2.814 12.841 1.00 85.00 88 ARG A C 1
ATOM 686 O O . ARG A 1 88 ? -6.501 -2.228 13.736 1.00 85.00 88 ARG A O 1
ATOM 693 N N . ASP A 1 89 ? -8.410 -2.672 12.639 1.00 75.69 89 ASP A N 1
ATOM 694 C CA . ASP A 1 89 ? -9.221 -1.819 13.503 1.00 75.69 89 ASP A CA 1
ATOM 695 C C . ASP A 1 89 ? -9.668 -2.596 14.742 1.00 75.69 89 ASP A C 1
ATOM 697 O O . ASP A 1 89 ? -10.252 -3.681 14.663 1.00 75.69 89 ASP A O 1
ATOM 701 N N . ILE A 1 90 ? -9.398 -2.041 15.922 1.00 72.56 90 ILE A N 1
ATOM 702 C CA . ILE A 1 90 ? -9.815 -2.612 17.198 1.00 72.56 90 ILE A CA 1
ATOM 703 C C . ILE A 1 90 ? -10.955 -1.762 17.747 1.00 72.56 90 ILE A C 1
ATOM 705 O O . ILE A 1 90 ? -10.753 -0.821 18.518 1.00 72.56 90 ILE A O 1
ATOM 709 N N . LYS A 1 91 ? -12.188 -2.141 17.391 1.00 67.31 91 LYS A N 1
ATOM 710 C CA . LYS A 1 91 ? -13.425 -1.458 17.819 1.00 67.31 91 LYS A CA 1
ATOM 711 C C . LYS A 1 91 ? -13.512 -1.272 19.339 1.00 67.31 91 LYS A C 1
ATOM 713 O O . LYS A 1 91 ? -13.946 -0.226 19.807 1.00 67.31 91 LYS A O 1
ATOM 718 N N . ARG A 1 92 ? -13.029 -2.257 20.112 1.00 62.47 92 ARG A N 1
ATOM 719 C CA . ARG A 1 92 ? -13.019 -2.227 21.591 1.00 62.47 92 ARG A CA 1
ATOM 720 C C . ARG A 1 92 ? -12.174 -1.098 22.183 1.00 62.47 92 ARG A C 1
ATOM 722 O O . ARG A 1 92 ? -12.488 -0.625 23.265 1.00 62.47 92 ARG A O 1
ATOM 729 N N . LEU A 1 93 ? -11.113 -0.694 21.492 1.00 64.69 93 LEU A N 1
ATOM 730 C CA . LEU A 1 93 ? -10.165 0.325 21.948 1.00 64.69 93 LEU A CA 1
ATOM 731 C C . LEU A 1 93 ? -10.290 1.628 21.150 1.00 64.69 93 LEU A C 1
ATOM 733 O O . LEU A 1 93 ? -9.484 2.530 21.357 1.00 64.69 93 LEU A O 1
ATOM 737 N N . ARG A 1 94 ? -11.253 1.720 20.214 1.00 66.44 94 ARG A N 1
ATOM 738 C CA . ARG A 1 94 ? -11.366 2.821 19.236 1.00 66.44 94 ARG A CA 1
ATOM 739 C C . ARG A 1 94 ? -10.004 3.168 18.601 1.00 66.44 94 ARG A C 1
ATOM 741 O O . ARG A 1 94 ? -9.696 4.331 18.380 1.00 66.44 94 ARG A O 1
ATOM 748 N N . SER A 1 95 ? -9.177 2.149 18.365 1.00 72.12 95 SER A N 1
ATOM 749 C CA . SER A 1 95 ? -7.784 2.297 17.934 1.00 72.12 95 SER A CA 1
ATOM 750 C C . SER A 1 95 ? -7.538 1.505 16.656 1.00 72.12 95 SER A C 1
ATOM 752 O O . SER A 1 95 ? -8.107 0.426 16.476 1.00 72.12 95 SER A O 1
ATOM 754 N N . GLN A 1 96 ? -6.667 2.024 15.794 1.00 72.25 96 GLN A N 1
ATOM 755 C CA . GLN A 1 96 ? -6.200 1.350 14.588 1.00 72.25 96 GLN A CA 1
ATOM 756 C C . GLN A 1 96 ? -4.756 0.904 14.798 1.00 72.25 96 GLN A C 1
ATOM 758 O O . GLN A 1 96 ? -3.895 1.695 15.173 1.00 72.25 96 GLN A O 1
ATOM 763 N N . PHE A 1 97 ? -4.502 -0.378 14.574 1.00 79.12 97 PHE A N 1
ATOM 764 C CA . PHE A 1 97 ? -3.164 -0.942 14.586 1.00 79.12 97 PHE A CA 1
ATOM 765 C C . PHE A 1 97 ? -2.683 -1.100 13.149 1.00 79.12 97 PHE A C 1
ATOM 767 O O . PHE A 1 97 ? -3.349 -1.752 12.351 1.00 79.12 97 PHE A O 1
ATOM 774 N N . GLN A 1 98 ? -1.538 -0.516 12.818 1.00 81.31 98 GLN A N 1
ATOM 775 C CA . GLN A 1 98 ? -0.944 -0.589 11.488 1.00 81.31 98 GLN A CA 1
ATOM 776 C C . GLN A 1 98 ? 0.457 -1.192 11.609 1.00 81.31 98 GLN A C 1
ATOM 778 O O . GLN A 1 98 ? 1.278 -0.726 12.396 1.00 81.31 98 GLN A O 1
ATOM 783 N N . LEU A 1 99 ? 0.725 -2.242 10.839 1.00 76.31 99 LEU A N 1
ATOM 784 C CA . LEU A 1 99 ? 2.028 -2.891 10.728 1.00 76.31 99 LEU A CA 1
ATOM 785 C C . LEU A 1 99 ? 2.418 -2.996 9.266 1.00 76.31 99 LEU A C 1
ATOM 787 O O . LEU A 1 99 ? 1.631 -3.462 8.453 1.00 76.31 99 LEU A O 1
ATOM 791 N N . GLY A 1 100 ? 3.652 -2.653 8.926 1.00 72.31 100 GLY A N 1
ATOM 792 C CA . GLY A 1 100 ? 4.156 -2.893 7.583 1.00 72.31 100 GLY A CA 1
ATOM 793 C C . GLY A 1 100 ? 5.249 -1.934 7.163 1.00 72.31 100 GLY A C 1
ATOM 794 O O . GLY A 1 100 ? 5.617 -1.019 7.899 1.00 72.31 100 GLY A O 1
ATOM 795 N N . GLN A 1 101 ? 5.741 -2.151 5.947 1.00 62.09 101 GLN A N 1
ATOM 796 C CA . GLN A 1 101 ? 6.582 -1.198 5.238 1.00 62.09 101 GLN A CA 1
ATOM 797 C C . GLN A 1 101 ? 5.683 -0.071 4.749 1.00 62.09 101 GLN A C 1
ATOM 799 O O . GLN A 1 101 ? 5.206 -0.070 3.619 1.00 62.09 101 GLN A O 1
ATOM 804 N N . THR A 1 102 ? 5.399 0.852 5.650 1.00 52.19 102 THR A N 1
ATOM 805 C 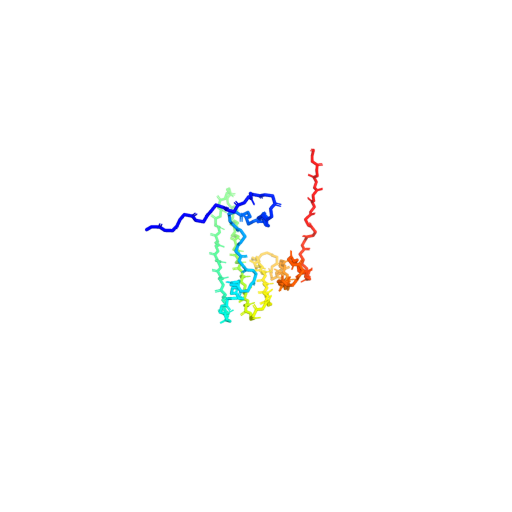CA . THR A 1 102 ? 4.828 2.147 5.319 1.00 52.19 102 THR A CA 1
ATOM 806 C C . THR A 1 102 ? 5.965 3.107 5.593 1.00 52.19 102 THR A C 1
ATOM 808 O O . THR A 1 102 ? 6.521 3.069 6.693 1.00 52.19 102 THR A O 1
ATOM 811 N N . TYR A 1 103 ? 6.375 3.902 4.601 1.00 50.00 103 TYR A N 1
ATOM 812 C CA . TYR A 1 103 ? 7.229 5.055 4.878 1.00 50.00 103 TYR A CA 1
ATOM 813 C C . TYR A 1 103 ? 6.663 5.743 6.118 1.00 50.00 103 TYR A C 1
ATOM 815 O O . TYR A 1 103 ? 5.468 6.048 6.151 1.00 50.00 103 TYR A O 1
ATOM 823 N N . THR A 1 104 ? 7.491 5.894 7.156 1.00 43.41 104 THR A N 1
ATOM 824 C CA . THR A 1 104 ? 7.153 6.691 8.333 1.00 43.41 104 THR A CA 1
ATOM 825 C C . THR A 1 104 ? 6.518 7.963 7.802 1.00 43.41 104 THR A C 1
ATOM 827 O O . THR A 1 104 ? 7.123 8.600 6.936 1.00 43.41 104 THR A O 1
ATOM 830 N N . ASN A 1 105 ? 5.300 8.299 8.241 1.00 43.81 105 ASN A N 1
ATOM 831 C CA . ASN A 1 105 ? 4.768 9.636 8.024 1.00 43.81 105 ASN A CA 1
ATOM 832 C C . ASN A 1 105 ? 5.812 10.573 8.626 1.00 43.81 105 ASN A C 1
ATOM 834 O O . ASN A 1 105 ? 5.888 10.735 9.841 1.00 43.81 105 ASN A O 1
ATOM 838 N N . GLY A 1 106 ? 6.705 11.073 7.776 1.00 41.19 106 GLY A N 1
ATOM 839 C CA . GLY A 1 106 ? 7.674 12.081 8.119 1.00 41.19 106 GLY A CA 1
ATOM 840 C C . GLY A 1 106 ? 6.850 13.324 8.320 1.00 41.19 106 GLY A C 1
ATOM 841 O O . GLY A 1 106 ? 6.675 14.102 7.386 1.00 41.19 106 GLY A O 1
ATOM 842 N N . GLU A 1 107 ? 6.283 13.459 9.514 1.00 44.31 107 GLU A N 1
ATOM 843 C CA . GLU A 1 107 ? 5.714 14.695 10.006 1.00 44.31 107 GLU A CA 1
ATOM 844 C C . GLU A 1 107 ? 6.891 15.668 10.115 1.00 44.31 107 GLU A C 1
ATOM 846 O O . GLU A 1 107 ? 7.500 15.875 11.159 1.0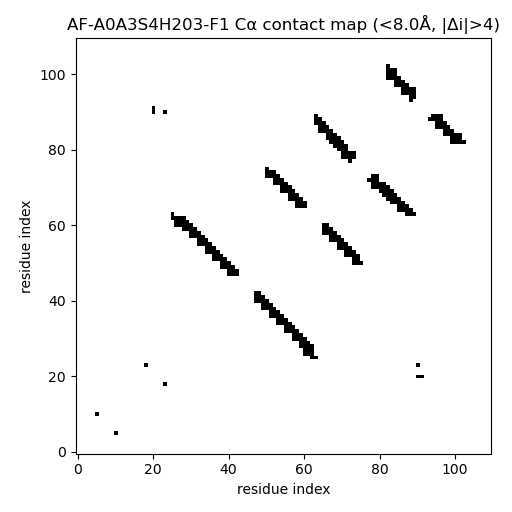0 44.31 107 GLU A O 1
ATOM 851 N N . THR A 1 108 ? 7.297 16.207 8.967 1.00 45.19 108 THR A N 1
ATOM 852 C CA . THR A 1 108 ? 8.091 17.420 8.921 1.00 45.19 108 THR A CA 1
ATOM 853 C C . THR A 1 108 ? 7.100 18.511 9.266 1.00 45.19 108 THR A C 1
ATOM 855 O O . THR A 1 108 ? 6.450 19.086 8.394 1.00 45.19 108 THR A O 1
ATOM 858 N N . VAL A 1 109 ? 6.922 18.719 10.569 1.00 45.12 109 VAL A N 1
ATOM 859 C CA . VAL A 1 109 ? 6.376 19.961 11.099 1.00 45.12 109 VAL A CA 1
ATOM 860 C C . VAL A 1 109 ? 7.246 21.064 10.503 1.00 45.12 109 VAL A C 1
ATOM 862 O O . VAL A 1 109 ? 8.458 21.089 10.730 1.00 45.12 109 VAL A O 1
ATOM 865 N N . ARG A 1 110 ? 6.649 21.889 9.647 1.00 39.62 110 ARG A N 1
ATOM 866 C CA . ARG A 1 110 ? 7.296 23.080 9.107 1.00 39.62 110 ARG A CA 1
ATOM 867 C C . ARG A 1 110 ? 6.983 24.270 9.996 1.00 39.62 110 ARG A C 1
ATOM 869 O O . ARG A 1 110 ? 5.828 24.340 10.470 1.00 39.62 110 ARG A O 1
#